Protein AF-A0A6C0EY01-F1 (afdb_monomer_lite)

Secondary structure (DSSP, 8-state):
-------------HHHHHHHHHHHHHHHHHHHHHHHHHHHHHTS--S-SS--SS-TTEEEEE-TTS-EEEEE-TTTTTTS-TT-EEGGGS-SHHHHHHHHHHTT---TTTTS-GGGTS---------HHHHHHTTS-------

Organism: NCBI:txid1070528

Foldseek 3Di:
DDDPPPPPPDPDDPVRVVVVVVVVCCVPVVVVVVVVVVVVVVLPCLPPPDWDLEFPQWDWDADPVRWTWTAHDPVLCVLAPNRGGTSVVQVDLQSVLVRCVNSVTHTHSRVPDPCSRVPNPCPDDDDVCVVVVVVPPPPPDDD

Structure (mmCIF, N/CA/C/O backbone):
data_AF-A0A6C0EY01-F1
#
_entry.id   AF-A0A6C0EY01-F1
#
loop_
_atom_site.group_PDB
_atom_site.id
_atom_site.type_symbol
_atom_site.label_atom_id
_atom_site.label_alt_id
_atom_site.label_comp_id
_atom_site.label_asym_id
_atom_site.label_entity_id
_atom_site.label_seq_id
_atom_site.pdbx_PDB_ins_code
_atom_site.Cartn_x
_atom_site.Cartn_y
_atom_site.Cartn_z
_atom_site.occupancy
_atom_site.B_iso_or_equiv
_atom_site.auth_seq_id
_atom_site.auth_comp_id
_atom_site.auth_asym_id
_atom_site.auth_atom_id
_atom_site.pdbx_PDB_model_num
ATOM 1 N N . MET A 1 1 ? 52.675 -25.712 -29.781 1.00 46.16 1 MET A N 1
ATOM 2 C CA . MET A 1 1 ? 52.893 -24.375 -30.365 1.00 46.16 1 MET A CA 1
ATOM 3 C C . MET A 1 1 ? 52.820 -24.634 -31.860 1.00 46.16 1 MET A C 1
ATOM 5 O O . MET A 1 1 ? 53.636 -25.400 -32.335 1.00 46.16 1 MET A O 1
ATOM 9 N N . ASP A 1 2 ? 51.724 -24.369 -32.567 1.00 40.44 2 ASP A N 1
ATOM 10 C CA . ASP A 1 2 ? 51.004 -23.101 -32.609 1.00 40.44 2 ASP A CA 1
ATOM 11 C C . ASP A 1 2 ? 49.506 -23.282 -32.875 1.00 40.44 2 ASP A C 1
ATOM 13 O O . ASP A 1 2 ? 49.079 -23.973 -33.797 1.00 40.44 2 ASP A O 1
ATOM 17 N N . SER A 1 3 ? 48.704 -22.626 -32.042 1.00 45.22 3 SER A N 1
ATOM 18 C CA . SER A 1 3 ? 47.283 -22.383 -32.250 1.00 45.22 3 SER A CA 1
ATOM 19 C C . SER A 1 3 ? 47.118 -21.259 -33.275 1.00 45.22 3 SER A C 1
ATOM 21 O O . SER A 1 3 ? 47.210 -20.079 -32.928 1.00 45.22 3 SER A O 1
ATOM 23 N N . SER A 1 4 ? 46.882 -21.607 -34.537 1.00 45.72 4 SER A N 1
ATOM 24 C CA . SER A 1 4 ? 46.477 -20.649 -35.563 1.00 45.72 4 SER A CA 1
ATOM 25 C C . SER A 1 4 ? 45.030 -20.210 -35.310 1.00 45.72 4 SER A C 1
ATOM 27 O O . SER A 1 4 ? 44.061 -20.871 -35.681 1.00 45.72 4 SER A O 1
ATOM 29 N N . LEU A 1 5 ? 44.879 -19.068 -34.638 1.00 50.34 5 LEU A N 1
ATOM 30 C CA . LEU A 1 5 ? 43.621 -18.329 -34.581 1.00 50.34 5 LEU A CA 1
ATOM 31 C C . LEU A 1 5 ? 43.241 -17.906 -36.007 1.00 50.34 5 LEU A C 1
ATOM 33 O O . LEU A 1 5 ? 43.785 -16.953 -36.562 1.00 50.34 5 LEU A O 1
ATOM 37 N N . SER A 1 6 ? 42.307 -18.649 -36.599 1.00 48.00 6 SER A N 1
ATOM 38 C CA . SER A 1 6 ? 41.632 -18.300 -37.847 1.00 48.00 6 SER A CA 1
ATOM 39 C C . SER A 1 6 ? 40.853 -16.996 -37.656 1.00 48.00 6 SER A C 1
ATOM 41 O O . SER A 1 6 ? 39.708 -16.994 -37.197 1.00 48.00 6 SER A O 1
ATOM 43 N N . ASN A 1 7 ? 41.479 -15.874 -38.012 1.00 59.19 7 ASN A N 1
ATOM 44 C CA . ASN A 1 7 ? 40.815 -14.582 -38.139 1.00 59.19 7 ASN A CA 1
ATOM 45 C C . ASN A 1 7 ? 39.830 -14.649 -39.309 1.00 59.19 7 ASN A C 1
ATOM 47 O O . ASN A 1 7 ? 40.173 -14.409 -40.466 1.00 59.19 7 ASN A O 1
ATOM 51 N N . THR A 1 8 ? 38.589 -15.007 -38.997 1.00 56.62 8 THR A N 1
ATOM 52 C CA . THR A 1 8 ? 37.498 -15.033 -39.968 1.00 56.62 8 THR A CA 1
ATOM 53 C C . THR A 1 8 ? 37.088 -13.588 -40.241 1.00 56.62 8 THR A C 1
ATOM 55 O O . THR A 1 8 ? 36.354 -12.981 -39.464 1.00 56.62 8 THR A O 1
ATOM 58 N N . VAL A 1 9 ? 37.595 -13.006 -41.328 1.00 60.41 9 VAL A N 1
ATOM 59 C CA . VAL A 1 9 ? 37.159 -11.688 -41.804 1.00 60.41 9 VAL A CA 1
ATOM 60 C C . VAL A 1 9 ? 35.735 -11.832 -42.342 1.00 60.41 9 VAL A C 1
ATOM 62 O O . VAL A 1 9 ? 35.510 -12.376 -43.423 1.00 60.41 9 VAL A O 1
ATOM 65 N N . ILE A 1 10 ? 34.750 -11.380 -41.566 1.00 61.53 10 ILE A N 1
ATOM 66 C CA . ILE A 1 10 ? 33.339 -11.438 -41.952 1.00 61.53 10 ILE A CA 1
ATOM 67 C C . ILE A 1 10 ? 33.064 -10.329 -42.981 1.00 61.53 10 ILE A C 1
ATOM 69 O O . ILE A 1 10 ? 32.796 -9.185 -42.620 1.00 61.53 10 ILE A O 1
ATOM 73 N N . ASN A 1 11 ? 33.089 -10.657 -44.273 1.00 66.81 11 ASN A N 1
ATOM 74 C CA . ASN A 1 11 ? 32.617 -9.754 -45.328 1.00 66.81 11 ASN A CA 1
ATOM 75 C C . ASN A 1 11 ? 31.081 -9.706 -45.338 1.00 66.81 11 ASN A C 1
ATOM 77 O O . ASN A 1 11 ? 30.412 -10.450 -46.058 1.00 66.81 11 ASN A O 1
ATOM 81 N N . MET A 1 12 ? 30.503 -8.834 -44.511 1.00 63.84 12 MET A N 1
ATOM 82 C CA . MET A 1 12 ? 29.064 -8.573 -44.517 1.00 63.84 12 MET A CA 1
ATOM 83 C C . MET A 1 12 ? 28.703 -7.426 -45.458 1.00 63.84 12 MET A C 1
ATOM 85 O O . MET A 1 12 ? 29.271 -6.341 -45.397 1.00 63.84 12 MET A O 1
ATOM 89 N N . SER A 1 13 ? 27.670 -7.635 -46.279 1.00 79.94 13 SER A N 1
ATOM 90 C CA . SER A 1 13 ? 26.992 -6.542 -46.983 1.00 79.94 13 SER A CA 1
ATOM 91 C C . SER A 1 13 ? 26.518 -5.486 -45.975 1.00 79.94 13 SER A C 1
ATOM 93 O O . SER A 1 13 ? 25.946 -5.843 -44.944 1.00 79.94 13 SER A O 1
ATOM 95 N N . PHE A 1 14 ? 26.696 -4.199 -46.289 1.00 80.75 14 PHE A N 1
ATOM 96 C CA . PHE A 1 14 ? 26.338 -3.063 -45.424 1.00 80.75 14 PHE A CA 1
ATOM 97 C C . PHE A 1 14 ? 24.920 -3.164 -44.834 1.00 80.75 14 PHE A C 1
ATOM 99 O O . PHE A 1 14 ? 24.712 -2.887 -43.657 1.00 80.75 14 PHE A O 1
ATOM 106 N N . ARG A 1 15 ? 23.953 -3.666 -45.616 1.00 81.31 15 ARG A N 1
ATOM 107 C CA . ARG A 1 15 ? 22.571 -3.890 -45.155 1.00 81.31 15 ARG A CA 1
ATOM 108 C C . ARG A 1 15 ? 22.487 -4.939 -44.042 1.00 81.31 15 ARG A C 1
ATOM 110 O O . ARG A 1 15 ? 21.764 -4.746 -43.074 1.00 81.31 15 ARG A O 1
ATOM 117 N N . LYS A 1 16 ? 23.244 -6.033 -44.158 1.00 84.50 16 LYS A N 1
ATOM 118 C CA . LYS A 1 16 ? 23.295 -7.102 -43.147 1.00 84.50 16 LYS A CA 1
ATOM 119 C C . LYS A 1 16 ? 24.023 -6.636 -41.888 1.00 84.50 16 LYS A C 1
ATOM 121 O O . LYS A 1 16 ? 23.567 -6.933 -40.790 1.00 84.50 16 LYS A O 1
ATOM 126 N N . ALA A 1 17 ? 25.095 -5.860 -42.049 1.00 87.50 17 ALA A N 1
ATOM 127 C CA . ALA A 1 17 ? 25.810 -5.261 -40.927 1.00 87.50 17 ALA A CA 1
ATOM 128 C C . ALA A 1 17 ? 24.913 -4.288 -40.143 1.00 87.50 17 ALA A C 1
ATOM 130 O O . ALA A 1 17 ? 24.824 -4.404 -38.926 1.00 87.50 17 ALA A O 1
ATOM 131 N N . ALA A 1 18 ? 24.186 -3.403 -40.833 1.00 89.00 18 ALA A N 1
ATOM 132 C CA . ALA A 1 18 ? 23.262 -2.457 -40.206 1.00 89.00 18 ALA A CA 1
ATOM 133 C C . ALA A 1 18 ? 22.104 -3.149 -39.465 1.00 89.00 18 ALA A C 1
ATOM 135 O O . ALA A 1 18 ? 21.716 -2.726 -38.378 1.00 89.00 18 ALA A O 1
ATOM 136 N N . ILE A 1 19 ? 21.562 -4.236 -40.025 1.00 92.06 19 ILE A N 1
ATOM 137 C CA . ILE A 1 19 ? 20.508 -5.015 -39.361 1.00 92.06 19 ILE A CA 1
ATOM 138 C C . ILE A 1 19 ? 21.067 -5.728 -38.124 1.00 92.06 19 ILE A C 1
ATOM 140 O O . ILE A 1 19 ? 20.443 -5.688 -37.065 1.00 92.06 19 ILE A O 1
ATOM 144 N N . LEU A 1 20 ? 22.253 -6.340 -38.221 1.00 90.56 20 LEU A N 1
ATOM 145 C CA . LEU A 1 20 ? 22.870 -7.033 -37.090 1.00 90.56 20 LEU A CA 1
ATOM 146 C C . LEU A 1 20 ? 23.168 -6.068 -35.933 1.00 90.56 20 LEU A C 1
ATOM 148 O O . LEU A 1 20 ? 22.873 -6.388 -34.781 1.00 90.56 20 LEU A O 1
ATOM 152 N N . THR A 1 21 ? 23.706 -4.880 -36.223 1.00 90.69 21 THR A N 1
ATOM 153 C CA . THR A 1 21 ? 23.991 -3.879 -35.186 1.00 90.69 21 THR A C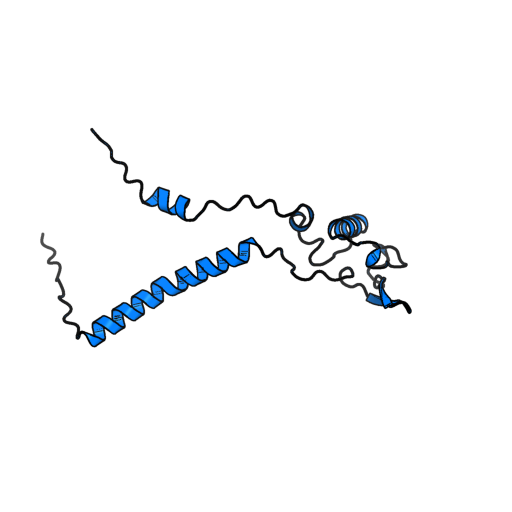A 1
ATOM 154 C C . THR A 1 21 ? 22.714 -3.359 -34.538 1.00 90.69 21 THR A C 1
ATOM 156 O O . THR A 1 21 ? 22.658 -3.284 -33.313 1.00 90.69 21 THR A O 1
ATOM 159 N N . ALA A 1 22 ? 21.667 -3.076 -35.317 1.00 91.94 22 ALA A N 1
ATOM 160 C CA . ALA A 1 22 ? 20.378 -2.647 -34.778 1.00 91.94 22 ALA A CA 1
ATOM 161 C C . ALA A 1 22 ? 19.771 -3.695 -33.829 1.00 91.94 22 ALA A C 1
ATOM 163 O O . ALA A 1 22 ? 19.294 -3.339 -32.752 1.00 91.94 22 ALA A O 1
ATOM 164 N N . VAL A 1 23 ? 19.844 -4.983 -34.183 1.00 94.50 23 VAL A N 1
ATOM 165 C CA . VAL A 1 23 ? 19.337 -6.080 -33.340 1.00 94.50 23 VAL A CA 1
ATOM 166 C C . VAL A 1 23 ? 20.129 -6.196 -32.038 1.00 94.50 23 VAL A C 1
ATOM 168 O O . VAL A 1 23 ? 19.527 -6.279 -30.969 1.00 94.50 23 VAL A O 1
ATOM 171 N N . ILE A 1 24 ? 21.463 -6.156 -32.101 1.00 92.75 24 ILE A N 1
ATOM 172 C CA . ILE A 1 24 ? 22.313 -6.233 -30.901 1.00 92.75 24 ILE A CA 1
ATOM 173 C C . ILE A 1 24 ? 22.035 -5.046 -29.973 1.00 92.75 24 ILE A C 1
ATOM 175 O O . ILE A 1 24 ? 21.839 -5.226 -28.771 1.00 92.75 24 ILE A O 1
ATOM 179 N N . VAL A 1 25 ? 21.965 -3.836 -30.528 1.00 93.00 25 VAL A N 1
ATOM 180 C CA . VAL A 1 25 ? 21.680 -2.617 -29.762 1.00 93.00 25 VAL A CA 1
ATOM 181 C C . VAL A 1 25 ? 20.290 -2.684 -29.134 1.00 93.00 25 VAL A C 1
ATOM 183 O O . VAL A 1 25 ? 20.143 -2.372 -27.955 1.00 93.00 25 VAL A O 1
ATOM 186 N N . PHE A 1 26 ? 19.277 -3.139 -29.873 1.00 94.75 26 PHE A N 1
ATOM 187 C CA . PHE A 1 26 ? 17.924 -3.291 -29.347 1.00 94.75 26 PHE A CA 1
ATOM 188 C C . PHE A 1 26 ? 17.874 -4.301 -28.194 1.00 94.75 26 PHE A C 1
ATOM 190 O O . PHE A 1 26 ? 17.339 -3.987 -27.131 1.00 94.75 26 PHE A O 1
ATOM 197 N N . LEU A 1 27 ? 18.480 -5.480 -28.358 1.00 94.69 27 LEU A N 1
ATOM 198 C CA . LEU A 1 27 ? 18.476 -6.530 -27.335 1.00 94.69 27 LEU A CA 1
ATOM 199 C C . LEU A 1 27 ? 19.244 -6.143 -26.066 1.00 94.69 27 LEU A C 1
ATOM 201 O O . LEU A 1 27 ? 18.885 -6.604 -24.986 1.00 94.69 27 LEU A O 1
ATOM 205 N N . LEU A 1 28 ? 20.269 -5.293 -26.170 1.00 91.00 28 LEU A N 1
ATOM 206 C CA . LEU A 1 28 ? 21.046 -4.853 -25.010 1.00 91.00 28 LEU A CA 1
ATOM 207 C C . LEU A 1 28 ? 20.465 -3.600 -24.344 1.00 91.00 28 LEU A C 1
ATOM 209 O O . LEU A 1 28 ? 20.390 -3.545 -23.118 1.00 91.00 28 LEU A O 1
ATOM 213 N N . LEU A 1 29 ? 20.027 -2.597 -25.110 1.00 90.88 29 LEU A N 1
ATOM 214 C CA . LEU A 1 29 ? 19.591 -1.315 -24.545 1.00 90.88 29 LEU A CA 1
ATOM 215 C C . LEU A 1 29 ? 18.148 -1.333 -24.032 1.00 90.88 29 LEU A C 1
ATOM 217 O O . LEU A 1 29 ? 17.859 -0.692 -23.019 1.00 90.88 29 LEU A O 1
ATOM 221 N N . THR A 1 30 ? 17.242 -2.073 -24.679 1.00 91.88 30 THR A N 1
ATOM 222 C CA . THR A 1 30 ? 15.835 -2.121 -24.247 1.00 91.88 30 THR A CA 1
ATOM 223 C C . THR A 1 30 ? 15.633 -2.698 -22.840 1.00 91.88 30 THR A C 1
ATOM 225 O O . THR A 1 30 ? 14.943 -2.038 -22.057 1.00 91.88 30 THR A O 1
ATOM 228 N N . PRO A 1 31 ? 16.243 -3.833 -22.425 1.00 91.44 31 PRO A N 1
ATOM 229 C CA . PRO A 1 31 ? 16.058 -4.329 -21.062 1.00 91.44 31 PRO A CA 1
ATOM 230 C C . PRO A 1 31 ? 16.662 -3.381 -20.021 1.00 91.44 31 PRO A C 1
ATOM 232 O O . PRO A 1 31 ? 16.069 -3.185 -18.961 1.00 91.44 31 PRO A O 1
ATOM 235 N N . ILE A 1 32 ? 17.794 -2.734 -20.324 1.00 92.75 32 ILE A N 1
ATOM 236 C CA . ILE A 1 32 ? 18.411 -1.742 -19.431 1.00 92.75 32 ILE A CA 1
ATOM 237 C C . ILE A 1 32 ? 17.439 -0.583 -19.187 1.00 92.75 32 ILE A C 1
ATOM 239 O O . ILE A 1 32 ? 17.217 -0.189 -18.040 1.00 92.75 32 ILE A O 1
ATOM 243 N N . PHE A 1 33 ? 16.812 -0.073 -20.247 1.00 91.88 33 PHE A N 1
ATOM 244 C CA . PHE A 1 33 ? 15.849 1.019 -20.151 1.00 91.88 33 PHE A CA 1
ATOM 245 C C . PHE A 1 33 ? 14.602 0.635 -19.340 1.00 91.88 33 PHE A C 1
ATOM 247 O O . PHE A 1 33 ? 14.192 1.382 -18.447 1.00 91.88 33 PHE A O 1
ATOM 254 N N . VAL A 1 34 ? 14.049 -0.561 -19.572 1.00 91.75 34 VAL A N 1
ATOM 255 C CA . VAL A 1 34 ? 12.906 -1.087 -18.802 1.00 91.75 34 VAL A CA 1
ATOM 256 C C . VAL A 1 34 ? 13.250 -1.202 -17.315 1.00 91.75 34 VAL A C 1
ATOM 258 O O . VAL A 1 34 ? 12.468 -0.770 -16.466 1.00 91.75 34 VAL A O 1
ATOM 261 N N . ILE A 1 35 ? 14.438 -1.714 -16.981 1.00 90.06 35 ILE A N 1
ATOM 262 C CA . ILE A 1 35 ? 14.894 -1.831 -15.589 1.00 90.06 35 ILE A CA 1
ATOM 263 C C . ILE A 1 35 ? 15.002 -0.450 -14.928 1.00 90.06 35 ILE A C 1
ATOM 265 O O . ILE A 1 35 ? 14.605 -0.296 -13.770 1.00 90.06 35 ILE A O 1
ATOM 269 N N . ILE A 1 36 ? 15.518 0.558 -15.639 1.00 89.62 36 ILE A N 1
ATOM 270 C CA . ILE A 1 36 ? 15.633 1.928 -15.118 1.00 89.62 36 ILE A CA 1
ATOM 271 C C . ILE A 1 36 ? 14.248 2.506 -14.816 1.00 89.62 36 ILE A C 1
ATOM 273 O O . ILE A 1 36 ? 14.031 2.989 -13.702 1.00 89.62 36 ILE A O 1
ATOM 277 N N . ILE A 1 37 ? 13.304 2.414 -15.758 1.00 88.94 37 ILE A N 1
ATOM 278 C CA . ILE A 1 37 ? 11.937 2.928 -15.575 1.00 88.94 37 ILE A CA 1
ATOM 279 C C . ILE A 1 37 ? 11.243 2.220 -14.411 1.00 88.94 37 ILE A C 1
ATOM 281 O O . ILE A 1 37 ? 10.679 2.874 -13.533 1.00 88.94 37 ILE A O 1
ATOM 285 N N . MET A 1 38 ? 11.318 0.890 -14.361 1.00 82.50 38 MET A N 1
ATOM 286 C CA . MET A 1 38 ? 10.663 0.112 -13.312 1.00 82.50 38 MET A CA 1
ATOM 287 C C . MET A 1 38 ? 11.227 0.456 -11.928 1.00 82.50 38 MET A C 1
ATOM 289 O O . MET A 1 38 ? 10.475 0.642 -10.973 1.00 82.50 38 MET A O 1
ATOM 293 N N . ARG A 1 39 ? 12.550 0.634 -11.813 1.00 79.81 39 ARG A N 1
ATOM 294 C CA . ARG A 1 39 ? 13.182 1.076 -10.561 1.00 79.81 39 ARG A CA 1
ATOM 295 C C . ARG A 1 39 ? 12.845 2.520 -10.200 1.00 79.81 39 ARG A C 1
ATOM 297 O O . ARG A 1 39 ? 12.750 2.817 -9.014 1.00 79.81 39 ARG A O 1
ATOM 304 N N . ALA A 1 40 ? 12.692 3.414 -11.174 1.00 80.00 40 ALA A N 1
ATOM 305 C CA . ALA A 1 40 ? 12.296 4.798 -10.919 1.00 80.00 40 ALA A CA 1
ATOM 306 C C . ALA A 1 40 ? 10.858 4.877 -10.383 1.00 80.00 40 ALA A C 1
ATOM 308 O O . ALA A 1 40 ? 10.602 5.600 -9.419 1.00 80.00 40 ALA A O 1
ATOM 309 N N . ASN A 1 41 ? 9.952 4.077 -10.946 1.00 74.75 41 ASN A N 1
ATOM 310 C CA . ASN A 1 41 ? 8.547 4.052 -10.547 1.00 74.75 41 ASN A CA 1
ATOM 311 C C . ASN A 1 41 ? 8.312 3.300 -9.228 1.00 74.75 41 ASN A C 1
ATOM 313 O O . ASN A 1 41 ? 7.479 3.725 -8.432 1.00 74.75 41 ASN A O 1
ATOM 317 N N . ASN A 1 42 ? 9.085 2.250 -8.931 1.00 68.75 42 ASN A N 1
ATOM 318 C CA . ASN A 1 42 ? 8.905 1.468 -7.701 1.00 68.75 42 ASN A CA 1
ATOM 319 C C . ASN A 1 42 ? 9.311 2.200 -6.415 1.00 68.75 42 ASN A C 1
ATOM 321 O O . ASN A 1 42 ? 8.872 1.808 -5.341 1.00 68.75 42 ASN A O 1
ATOM 325 N N . LYS A 1 43 ? 10.122 3.263 -6.481 1.00 62.69 43 LYS A N 1
ATOM 326 C CA . LYS A 1 43 ? 10.604 3.956 -5.269 1.00 62.69 43 LYS A CA 1
ATOM 327 C C . LYS A 1 43 ? 9.538 4.780 -4.546 1.00 62.69 43 LYS A C 1
ATOM 329 O O . LYS A 1 43 ? 9.768 5.174 -3.414 1.00 62.69 43 LYS A O 1
ATOM 334 N N . LYS A 1 44 ? 8.411 5.080 -5.196 1.00 57.97 44 LYS A N 1
ATOM 335 C CA . LYS A 1 44 ? 7.394 6.007 -4.662 1.00 57.97 44 LYS A CA 1
ATOM 336 C C . LYS A 1 44 ? 6.006 5.390 -4.517 1.00 57.97 44 LYS A C 1
ATOM 338 O O . LYS A 1 44 ? 5.086 6.067 -4.070 1.00 57.97 44 LYS A O 1
ATOM 343 N N . GLN A 1 45 ? 5.835 4.134 -4.919 1.00 57.69 45 GLN A N 1
ATOM 344 C CA . GLN A 1 45 ? 4.545 3.460 -4.843 1.00 57.69 45 GLN A CA 1
ATOM 345 C C . GLN A 1 45 ? 4.430 2.783 -3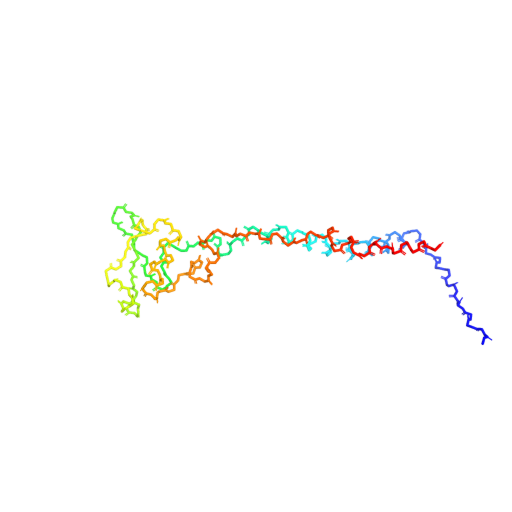.479 1.00 57.69 45 GLN A C 1
ATOM 347 O O . GLN A 1 45 ? 4.865 1.652 -3.285 1.00 57.69 45 GLN A O 1
ATOM 352 N N . ILE A 1 46 ? 3.865 3.516 -2.520 1.00 61.09 46 ILE A N 1
ATOM 353 C CA . ILE A 1 46 ? 3.450 2.964 -1.231 1.00 61.09 46 ILE A CA 1
ATOM 354 C C . ILE A 1 46 ? 2.230 2.079 -1.511 1.00 61.09 46 ILE A C 1
ATOM 356 O O . ILE A 1 46 ? 1.141 2.580 -1.790 1.00 61.09 46 ILE A O 1
ATOM 360 N N . TRP A 1 47 ? 2.422 0.762 -1.494 1.00 59.94 47 TRP A N 1
ATOM 361 C CA . TRP A 1 47 ? 1.325 -0.193 -1.631 1.00 59.94 47 TRP A CA 1
ATOM 362 C C . TRP A 1 47 ? 0.475 -0.206 -0.347 1.00 59.94 47 TRP A C 1
ATOM 364 O O . TRP A 1 47 ? 1.032 -0.269 0.742 1.00 59.94 47 TRP A O 1
ATOM 374 N N . ALA A 1 48 ? -0.860 -0.151 -0.383 1.00 62.94 48 ALA A N 1
ATOM 375 C CA . ALA A 1 48 ? -1.763 -0.110 -1.536 1.00 62.94 48 ALA A CA 1
ATOM 376 C C . ALA A 1 48 ? -2.140 1.335 -1.957 1.00 62.94 48 ALA A C 1
ATOM 378 O O . ALA A 1 48 ? -2.356 2.190 -1.089 1.00 62.94 48 ALA A O 1
ATOM 379 N N . PRO A 1 49 ? -2.285 1.619 -3.272 1.00 63.16 49 PRO A N 1
ATOM 380 C CA . PRO A 1 49 ? -2.657 2.947 -3.780 1.00 63.16 49 PRO A CA 1
ATOM 381 C C . PRO A 1 49 ? -4.085 3.351 -3.391 1.00 63.16 49 PRO A C 1
ATOM 383 O O . PRO A 1 49 ? -4.421 4.533 -3.385 1.00 63.16 49 PRO A O 1
ATOM 386 N N . MET A 1 50 ? -4.922 2.370 -3.053 1.00 68.62 50 MET A N 1
ATOM 387 C CA . MET A 1 50 ? -6.301 2.552 -2.627 1.00 68.62 50 MET A CA 1
ATOM 388 C C . MET A 1 50 ? -6.482 1.765 -1.337 1.00 68.62 50 MET A C 1
ATOM 390 O O . MET A 1 50 ? -6.240 0.563 -1.308 1.00 68.62 50 MET A O 1
ATOM 394 N N . VAL A 1 51 ? -6.880 2.449 -0.271 1.00 79.31 51 VAL A N 1
ATOM 395 C CA . VAL A 1 51 ? -7.227 1.814 1.001 1.00 79.31 51 VAL A CA 1
ATOM 396 C C . VAL A 1 51 ? -8.739 1.864 1.133 1.00 79.31 51 VAL A C 1
ATOM 398 O O . VAL A 1 51 ? -9.332 2.933 0.975 1.00 79.31 51 VAL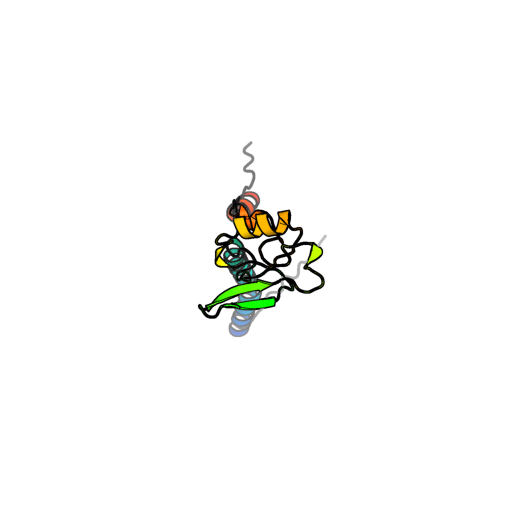 A O 1
ATOM 401 N N . SER A 1 52 ? -9.361 0.727 1.435 1.00 83.69 52 SER A N 1
ATOM 402 C CA . SER A 1 52 ? -10.801 0.651 1.669 1.00 83.69 52 SER A CA 1
ATOM 403 C C . SER A 1 52 ? -11.238 1.559 2.830 1.00 83.69 52 SER A C 1
ATOM 405 O O . SER A 1 52 ? -10.507 1.808 3.794 1.00 83.69 52 SER A O 1
ATOM 407 N N . GLU A 1 53 ? -12.467 2.070 2.765 1.00 86.56 53 GLU A N 1
ATOM 408 C CA . GLU A 1 53 ? -13.033 2.882 3.851 1.00 86.56 53 GLU A CA 1
ATOM 409 C C . GLU A 1 53 ? -13.395 2.069 5.098 1.00 86.56 53 GLU A C 1
ATOM 411 O O . GLU A 1 53 ? -13.412 2.629 6.194 1.00 86.56 53 GLU A O 1
ATOM 416 N N . CYS A 1 54 ? -13.639 0.767 4.931 1.00 89.31 54 CYS A N 1
ATOM 417 C CA . CYS A 1 54 ? -13.965 -0.170 5.998 1.00 89.31 54 CYS A CA 1
ATOM 418 C C . CYS A 1 54 ? -12.945 -1.319 6.064 1.00 89.31 54 CYS A C 1
ATOM 420 O O . CYS A 1 54 ? -12.335 -1.631 5.038 1.00 89.31 54 CYS A O 1
ATOM 422 N N . PRO A 1 55 ? -12.795 -1.972 7.231 1.00 88.56 55 PRO A N 1
ATOM 423 C CA . PRO A 1 55 ? -11.911 -3.123 7.387 1.00 88.56 55 PRO A CA 1
ATOM 424 C C . PRO A 1 55 ? -12.335 -4.320 6.530 1.00 88.56 55 PRO A C 1
ATOM 426 O O . PRO A 1 55 ? -13.461 -4.376 6.020 1.00 88.56 55 PRO A O 1
ATOM 429 N N . ASP A 1 56 ? -11.448 -5.304 6.405 1.00 85.94 56 ASP A N 1
ATOM 430 C CA . ASP A 1 56 ? -11.692 -6.455 5.541 1.00 85.94 56 ASP A CA 1
ATOM 431 C C . ASP A 1 56 ? -12.890 -7.260 6.042 1.00 85.94 56 ASP A C 1
ATOM 433 O O . ASP A 1 56 ? -13.038 -7.519 7.238 1.00 85.94 56 ASP A O 1
ATOM 437 N N . TYR A 1 57 ? -13.745 -7.690 5.112 1.00 83.06 57 TYR A N 1
ATOM 438 C CA . TYR A 1 57 ? -14.948 -8.480 5.402 1.00 83.06 57 TYR A CA 1
ATOM 439 C C . TYR A 1 57 ? -16.008 -7.746 6.246 1.00 83.06 57 TYR A C 1
ATOM 441 O O . TYR A 1 57 ? -16.878 -8.380 6.846 1.00 83.06 57 TYR A O 1
ATOM 449 N N . TRP A 1 58 ? -15.966 -6.411 6.300 1.00 87.94 58 TRP A N 1
ATOM 450 C CA . TRP A 1 58 ? -17.023 -5.599 6.904 1.00 87.94 58 TRP A CA 1
ATOM 451 C C . TRP A 1 58 ? -18.032 -5.129 5.863 1.00 87.94 58 TRP A C 1
ATOM 453 O O . TRP A 1 58 ? -17.702 -4.872 4.705 1.00 87.94 58 TRP A O 1
ATOM 463 N N . LYS A 1 59 ? -19.288 -4.981 6.287 1.00 88.00 59 LYS A N 1
ATOM 464 C CA . LYS A 1 59 ? -20.357 -4.472 5.429 1.00 88.00 59 LYS A CA 1
ATOM 465 C C . LYS A 1 59 ? -20.347 -2.952 5.434 1.00 88.00 59 LYS A C 1
ATOM 467 O O . LYS A 1 59 ? -20.362 -2.323 6.495 1.00 88.00 59 LYS A O 1
ATOM 472 N N . LEU A 1 60 ? -20.375 -2.383 4.235 1.00 89.12 60 LEU A N 1
ATOM 473 C CA . LEU A 1 60 ? -20.497 -0.952 4.018 1.00 89.12 60 LEU A CA 1
ATOM 474 C C . LEU A 1 60 ? -21.981 -0.589 3.906 1.00 89.12 60 LEU A C 1
ATOM 476 O O . LEU A 1 60 ? -22.706 -1.130 3.075 1.00 89.12 60 LEU A O 1
ATOM 480 N N . SER A 1 61 ? -22.437 0.314 4.765 1.00 87.19 61 SER A N 1
ATOM 481 C CA . SER A 1 61 ? -23.785 0.888 4.726 1.00 87.19 61 SER A CA 1
ATOM 482 C C . SER A 1 61 ? -23.673 2.404 4.683 1.00 87.19 61 SER A C 1
ATOM 484 O O . SER A 1 61 ? -22.746 2.957 5.265 1.00 87.19 61 SER A O 1
ATOM 486 N N . LYS A 1 62 ? -24.582 3.087 3.989 1.00 87.81 62 LYS A N 1
ATOM 487 C CA . LYS A 1 62 ? -24.648 4.551 4.014 1.00 87.81 62 LYS A CA 1
ATOM 488 C C . LYS A 1 62 ? -25.771 4.985 4.949 1.00 87.81 62 LYS A C 1
ATOM 490 O O . LYS A 1 62 ? -26.836 4.372 4.941 1.00 87.81 62 LYS A O 1
ATOM 495 N N . SER A 1 63 ? -25.504 5.991 5.774 1.00 85.12 63 SER A N 1
ATOM 496 C CA . SER A 1 63 ? -26.541 6.703 6.522 1.00 85.12 63 SER A CA 1
ATOM 497 C C . SER A 1 63 ? -27.449 7.470 5.556 1.00 85.12 63 SER A C 1
ATOM 499 O O . SER A 1 63 ? -27.053 7.724 4.417 1.00 85.12 63 SER A O 1
ATOM 501 N N . GLU A 1 64 ? -28.626 7.887 6.020 1.00 81.8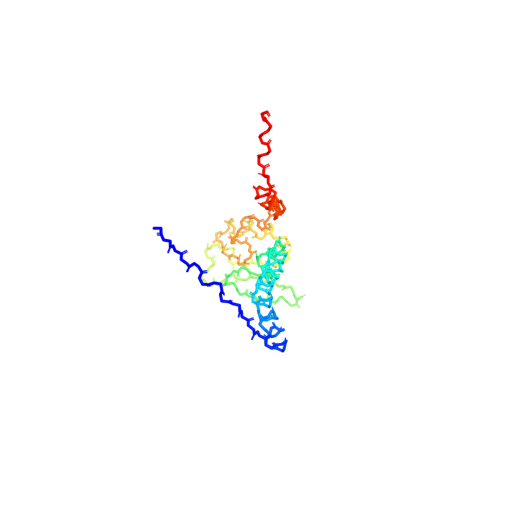1 64 GLU A N 1
ATOM 502 C CA . GLU A 1 64 ? -29.538 8.764 5.265 1.00 81.81 64 GLU A CA 1
ATOM 503 C C . GLU A 1 64 ? -28.859 10.091 4.878 1.00 81.81 64 GLU A C 1
ATOM 505 O O . GLU A 1 64 ? -29.083 10.621 3.796 1.00 81.81 64 GLU A O 1
ATOM 510 N N . GLU A 1 65 ? -27.919 10.552 5.704 1.00 83.06 65 GLU A N 1
ATOM 511 C CA . GLU A 1 65 ? -27.072 11.734 5.481 1.00 83.06 65 GLU A CA 1
ATOM 512 C C . GLU A 1 65 ? -25.875 11.467 4.539 1.00 83.06 65 GLU A C 1
ATOM 514 O O . GLU A 1 65 ? -25.017 12.321 4.336 1.00 83.06 65 GLU A O 1
ATOM 519 N N . GLY A 1 66 ? -25.763 10.258 3.977 1.00 85.25 66 GLY A N 1
ATOM 520 C CA . GLY A 1 66 ? -24.697 9.872 3.045 1.00 85.25 66 GLY A CA 1
ATOM 521 C C . GLY A 1 66 ? -23.384 9.415 3.695 1.00 85.25 66 GLY A C 1
ATOM 522 O O . GLY A 1 66 ? -22.468 8.998 2.984 1.00 85.25 66 GLY A O 1
ATOM 523 N N . HIS A 1 67 ? -23.279 9.429 5.026 1.00 86.75 67 HIS A N 1
ATOM 524 C CA . HIS A 1 67 ? -22.080 8.980 5.741 1.00 86.75 67 HIS A CA 1
ATOM 525 C C . HIS A 1 67 ? -21.852 7.470 5.633 1.00 86.75 67 HIS A C 1
ATOM 527 O O . HIS A 1 67 ? -22.773 6.673 5.815 1.00 86.75 67 HIS A O 1
ATOM 533 N N . VAL A 1 68 ? -20.602 7.065 5.400 1.00 89.25 68 VAL A N 1
ATOM 534 C CA . VAL A 1 68 ? -20.220 5.654 5.301 1.00 89.25 68 VAL A CA 1
ATOM 535 C C . VAL A 1 68 ? -20.072 5.044 6.694 1.00 89.25 68 VAL A C 1
ATOM 537 O O . VAL A 1 68 ? -19.284 5.504 7.523 1.00 89.25 68 VAL A O 1
ATOM 540 N N . ARG A 1 69 ? -20.838 3.984 6.943 1.00 89.56 69 ARG A N 1
ATOM 541 C CA . ARG A 1 69 ? -20.858 3.199 8.174 1.00 89.56 69 ARG A CA 1
ATOM 542 C C . ARG A 1 69 ? -20.382 1.779 7.909 1.00 89.56 69 ARG A C 1
ATOM 544 O O . ARG A 1 69 ? -20.993 1.039 7.133 1.00 89.56 69 ARG A O 1
ATOM 551 N N . CYS A 1 70 ? -19.340 1.395 8.626 1.00 89.62 70 CYS A N 1
ATOM 552 C CA . CYS A 1 70 ? -18.738 0.076 8.608 1.00 89.62 70 CYS A CA 1
ATOM 553 C C . CYS A 1 70 ? -19.367 -0.774 9.712 1.00 89.62 70 CYS A C 1
ATOM 555 O O . CYS A 1 70 ? -19.293 -0.408 10.886 1.00 89.62 70 CYS A O 1
ATOM 557 N N . LYS A 1 71 ? -19.972 -1.910 9.355 1.00 88.75 71 LYS A N 1
ATOM 558 C CA . LYS A 1 71 ? -20.518 -2.877 10.320 1.00 88.75 71 LYS A CA 1
ATOM 559 C C . LYS A 1 71 ? -19.772 -4.212 10.221 1.00 88.75 71 LYS A C 1
ATOM 561 O O . LYS A 1 71 ? -19.604 -4.700 9.099 1.00 88.75 71 LYS A O 1
ATOM 566 N N . PRO A 1 72 ? -19.353 -4.815 11.347 1.00 85.69 72 PRO A N 1
ATOM 567 C CA . PRO A 1 72 ? -18.731 -6.131 11.316 1.00 85.69 72 PRO A CA 1
ATOM 568 C C . PRO A 1 72 ? -19.738 -7.169 10.814 1.00 85.69 72 PRO A C 1
ATOM 570 O O . PRO A 1 72 ? -20.933 -7.091 11.112 1.00 85.69 72 PRO A O 1
ATOM 573 N N . ASP A 1 73 ? -19.271 -8.144 10.035 1.00 80.81 73 ASP A N 1
ATOM 574 C CA . ASP A 1 73 ? -20.083 -9.326 9.749 1.00 80.81 73 ASP A CA 1
ATOM 575 C C . ASP A 1 73 ? -20.193 -10.208 11.003 1.00 80.81 73 ASP A C 1
ATOM 577 O O . ASP A 1 73 ? -19.394 -10.075 11.932 1.00 80.81 73 ASP A O 1
ATOM 581 N N . LYS A 1 74 ? -21.154 -11.138 11.039 1.00 73.00 74 LYS A N 1
ATOM 582 C CA . LYS A 1 74 ? -21.434 -11.978 12.225 1.00 73.00 74 LYS A CA 1
ATOM 583 C C . LYS A 1 74 ? -20.201 -12.715 12.772 1.00 73.00 74 LYS A C 1
ATOM 585 O O . LYS A 1 74 ? -20.166 -13.025 13.951 1.00 73.00 74 LYS A O 1
ATOM 590 N N . LYS A 1 75 ? -19.199 -12.980 11.924 1.00 68.69 75 LYS A N 1
ATOM 591 C CA . LYS A 1 75 ? -17.926 -13.629 12.288 1.00 68.69 75 LYS A CA 1
ATOM 592 C C . LYS A 1 75 ? -16.890 -12.681 12.909 1.00 68.69 75 LYS A C 1
ATOM 594 O O . LYS A 1 75 ? -16.003 -13.140 13.612 1.00 68.69 75 LYS A O 1
ATOM 599 N N . ASN A 1 76 ? -17.002 -11.378 12.649 1.00 66.62 76 ASN A N 1
ATOM 600 C CA . ASN A 1 76 ? -16.063 -10.347 13.103 1.00 66.62 76 ASN A CA 1
ATOM 601 C C . ASN A 1 76 ? -16.632 -9.485 14.244 1.00 66.62 76 ASN A C 1
ATOM 603 O O . ASN A 1 76 ? -15.957 -8.573 14.717 1.00 66.62 76 ASN A O 1
ATOM 607 N N . ALA A 1 77 ? -17.867 -9.758 14.678 1.00 65.31 77 ALA A N 1
ATOM 608 C CA . ALA A 1 77 ? -18.543 -9.018 15.739 1.00 65.31 77 ALA A CA 1
ATOM 609 C C . ALA A 1 77 ? -17.887 -9.198 17.120 1.00 65.31 77 ALA A C 1
ATOM 611 O O . ALA A 1 77 ? -18.012 -8.312 17.954 1.00 65.31 77 ALA A O 1
ATOM 612 N N . ASP A 1 78 ? -17.155 -10.293 17.345 1.00 64.75 78 ASP A N 1
ATOM 613 C CA . ASP A 1 78 ? -16.483 -10.560 18.627 1.00 64.75 78 ASP A CA 1
ATOM 614 C C . ASP A 1 78 ? -15.185 -9.760 18.804 1.00 64.75 78 ASP A C 1
ATOM 616 O O . ASP A 1 78 ? -14.742 -9.507 19.923 1.00 64.75 78 ASP A O 1
ATOM 620 N N . TYR A 1 79 ? -14.565 -9.350 17.697 1.00 65.56 79 TYR A N 1
ATOM 621 C CA . TYR A 1 79 ? -13.286 -8.638 17.701 1.00 65.56 79 TYR A CA 1
ATOM 622 C C . TYR A 1 79 ? -13.461 -7.121 17.698 1.00 65.56 79 TYR A C 1
ATOM 624 O O . TYR A 1 79 ? -12.558 -6.384 18.080 1.00 65.56 79 TYR A O 1
ATOM 632 N N . ALA A 1 80 ? -14.636 -6.639 17.305 1.00 65.50 80 ALA A N 1
ATOM 633 C CA . ALA A 1 80 ? -14.890 -5.231 17.089 1.00 65.50 80 ALA A CA 1
ATOM 634 C C . ALA A 1 80 ? -16.158 -4.771 17.795 1.00 65.50 80 ALA A C 1
ATOM 636 O O . ALA A 1 80 ? -17.030 -5.576 18.088 1.00 65.50 80 ALA A O 1
ATOM 637 N N . SER A 1 81 ? -16.292 -3.459 18.019 1.00 65.75 81 SER A N 1
ATOM 638 C CA . SER A 1 81 ? -17.543 -2.891 18.534 1.00 65.75 81 SER A CA 1
ATOM 639 C C . SER A 1 81 ? -18.735 -3.465 17.747 1.00 65.75 81 SER A C 1
ATOM 641 O O . SER A 1 81 ? -18.802 -3.251 16.529 1.00 65.75 81 SER A O 1
ATOM 643 N N . PRO A 1 82 ? -19.689 -4.158 18.401 1.00 64.75 82 PRO A N 1
ATOM 644 C CA . PRO A 1 82 ? -20.792 -4.836 17.714 1.00 64.75 82 PRO A CA 1
ATOM 645 C C . PRO A 1 82 ? -21.689 -3.859 16.936 1.00 64.75 82 PRO A C 1
ATOM 647 O O . PRO A 1 82 ? -22.444 -4.252 16.049 1.00 64.75 82 PRO A O 1
ATOM 650 N N . TYR A 1 83 ? -21.572 -2.560 17.225 1.00 71.81 83 TYR A N 1
ATOM 651 C CA . TYR A 1 83 ? -22.332 -1.482 16.598 1.00 71.81 83 TYR A CA 1
ATOM 652 C C . TYR A 1 83 ? -21.686 -0.910 15.325 1.00 71.81 83 TYR A C 1
ATOM 654 O O . TYR A 1 83 ? -22.313 -0.088 14.635 1.00 71.81 83 TYR A O 1
ATOM 662 N N . GLY A 1 84 ? -20.467 -1.348 14.992 1.00 81.88 84 GLY A N 1
ATOM 663 C CA . GLY A 1 84 ? -19.674 -0.771 13.913 1.00 81.88 84 GLY A CA 1
ATOM 664 C C . GLY A 1 84 ? -19.201 0.655 14.216 1.00 81.88 84 GLY A C 1
ATOM 665 O O . GLY A 1 84 ? -19.304 1.133 15.346 1.00 81.88 84 GLY A O 1
ATOM 666 N N . PHE A 1 85 ? -18.682 1.339 13.200 1.00 87.69 85 PHE A N 1
ATOM 667 C CA . PHE A 1 85 ? -18.215 2.727 13.290 1.00 87.69 85 PHE A CA 1
ATOM 668 C C . PHE A 1 85 ? -18.423 3.458 11.957 1.00 87.69 85 PHE A C 1
ATOM 670 O O . PHE A 1 85 ? -18.668 2.829 10.925 1.00 87.69 85 PHE A O 1
ATOM 677 N N . TYR A 1 86 ? -18.345 4.785 11.968 1.00 89.81 86 TYR A N 1
ATOM 678 C CA . TYR A 1 86 ? -18.377 5.597 10.753 1.00 89.81 86 TYR A CA 1
ATOM 679 C C . TYR A 1 86 ? -16.968 5.922 10.264 1.00 89.81 86 TYR A C 1
ATOM 681 O O . TYR A 1 86 ? -16.089 6.225 11.071 1.00 89.81 86 TYR A O 1
ATOM 689 N N . SER A 1 87 ? -16.753 5.926 8.947 1.00 86.25 87 SER A N 1
ATOM 690 C CA . SER A 1 87 ? -15.416 6.109 8.363 1.00 86.25 87 SER A CA 1
ATOM 691 C C . SER A 1 87 ? -14.749 7.430 8.780 1.00 86.25 87 SER A C 1
ATOM 693 O O . SER A 1 87 ? -13.540 7.460 9.005 1.00 86.25 87 SER A O 1
ATOM 695 N N . TYR A 1 88 ? -15.529 8.494 9.006 1.00 87.25 88 TYR A N 1
ATOM 696 C CA 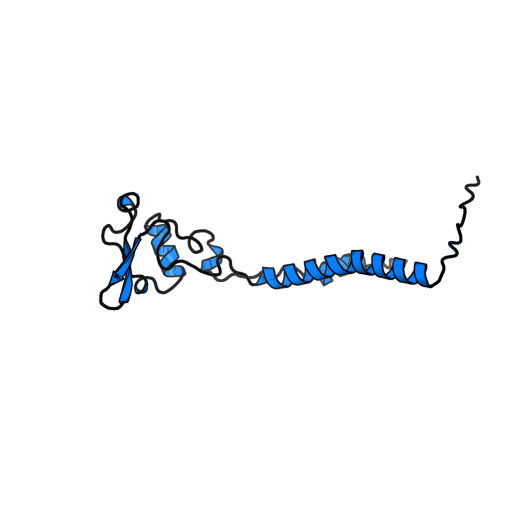. TYR A 1 88 ? -15.028 9.793 9.473 1.00 87.25 88 TYR A CA 1
ATOM 697 C C . TYR A 1 88 ? -14.462 9.777 10.905 1.00 87.25 88 TYR A C 1
ATOM 699 O O . TYR A 1 88 ? -13.703 10.673 11.264 1.00 87.25 88 TYR A O 1
ATOM 707 N N . GLN A 1 89 ? -14.797 8.778 11.734 1.00 88.00 89 GLN A N 1
ATOM 708 C CA . GLN A 1 89 ? -14.239 8.635 13.088 1.00 88.00 89 GLN A CA 1
ATOM 709 C C . GLN A 1 89 ? -12.762 8.213 13.054 1.00 88.00 89 GLN A C 1
ATOM 711 O O . GLN A 1 89 ? -12.037 8.419 14.026 1.00 88.00 89 GLN A O 1
ATOM 716 N N . LEU A 1 90 ? -12.304 7.652 11.927 1.00 88.38 90 LEU A N 1
ATOM 717 C CA . LEU A 1 90 ? -10.919 7.243 11.690 1.00 88.38 90 LEU A CA 1
ATOM 718 C C . LEU A 1 90 ? -10.361 7.976 10.452 1.00 88.38 90 LEU A C 1
ATOM 720 O O . LEU A 1 90 ? -10.165 7.359 9.400 1.00 88.38 90 LEU A O 1
ATOM 724 N N . PRO A 1 91 ? -10.107 9.296 10.554 1.00 82.62 91 PRO A N 1
ATOM 725 C CA . PRO A 1 91 ? -9.778 10.135 9.400 1.00 82.62 91 PRO A CA 1
ATOM 726 C C . PRO A 1 91 ? -8.390 9.852 8.810 1.00 82.62 91 PRO A C 1
ATOM 728 O O . PRO A 1 91 ? -8.173 10.049 7.616 1.00 82.62 91 PRO A O 1
ATOM 731 N N . THR A 1 92 ? -7.437 9.387 9.622 1.00 84.06 92 THR A N 1
ATOM 732 C CA . THR A 1 92 ? -6.047 9.152 9.203 1.00 84.06 92 THR A CA 1
ATOM 733 C C . THR A 1 92 ? -5.730 7.659 9.105 1.00 84.06 92 THR A C 1
ATOM 735 O O . THR A 1 92 ? -6.324 6.833 9.803 1.00 84.06 92 THR A O 1
ATOM 738 N N . LYS A 1 93 ? -4.738 7.295 8.275 1.00 83.38 93 LYS A N 1
ATOM 739 C CA . LYS A 1 93 ? -4.225 5.912 8.205 1.00 83.38 93 LYS A CA 1
ATOM 740 C C . LYS A 1 93 ? -3.694 5.421 9.560 1.00 83.38 93 LYS A C 1
ATOM 742 O O . LYS A 1 93 ? -3.888 4.256 9.886 1.00 83.38 93 LYS A O 1
ATOM 747 N N . MET A 1 94 ? -3.099 6.310 10.363 1.00 83.81 94 MET A N 1
ATOM 748 C CA . MET A 1 94 ? -2.635 5.995 11.720 1.00 83.81 94 MET A CA 1
ATOM 749 C C . MET A 1 94 ? -3.793 5.592 12.632 1.00 83.81 94 MET A C 1
ATOM 751 O O . MET A 1 94 ? -3.749 4.521 13.227 1.00 83.81 94 MET A O 1
ATOM 755 N N . ASN A 1 95 ? -4.874 6.378 12.665 1.00 87.31 95 ASN A N 1
ATOM 756 C CA . ASN A 1 95 ? -6.033 6.068 13.504 1.00 87.31 95 ASN A CA 1
ATOM 757 C C . ASN A 1 95 ? -6.679 4.740 13.079 1.00 87.31 95 ASN A C 1
ATOM 759 O O . ASN A 1 95 ? -7.077 3.941 13.924 1.00 87.31 95 ASN A O 1
ATOM 763 N N . LYS A 1 96 ? -6.745 4.479 11.764 1.00 87.44 96 LYS A N 1
ATOM 764 C CA . LYS A 1 96 ? -7.216 3.197 11.218 1.00 87.44 96 LYS A CA 1
ATOM 765 C C . LYS A 1 96 ? -6.334 2.031 11.664 1.00 87.44 96 LYS A C 1
ATOM 767 O O . LYS A 1 96 ? -6.865 1.005 12.081 1.00 87.44 96 LYS A O 1
ATOM 772 N N . TYR A 1 97 ? -5.013 2.195 11.617 1.00 86.44 97 TYR A N 1
ATOM 773 C CA . TYR A 1 97 ? -4.063 1.176 12.060 1.00 86.44 97 TYR A CA 1
ATOM 774 C C . TYR A 1 97 ? -4.176 0.899 13.561 1.00 86.44 97 TYR A C 1
ATOM 776 O O . TYR A 1 97 ? -4.325 -0.254 13.959 1.00 86.44 97 TYR A O 1
ATOM 784 N N . GLU A 1 98 ? -4.165 1.937 14.398 1.00 87.12 98 GLU A N 1
ATOM 785 C CA . GLU A 1 98 ? -4.308 1.789 15.849 1.00 87.12 98 GLU A CA 1
ATOM 786 C C . GLU A 1 98 ? -5.624 1.101 16.214 1.00 87.12 98 GLU A C 1
ATOM 788 O O . GLU A 1 98 ? -5.639 0.187 17.042 1.00 87.12 98 GLU A O 1
ATOM 793 N N . TYR A 1 99 ? -6.722 1.482 15.553 1.00 87.38 99 TYR A N 1
ATOM 794 C CA . TYR A 1 99 ? -8.013 0.828 15.724 1.00 87.38 99 TYR A CA 1
ATOM 795 C C . TYR A 1 99 ? -7.955 -0.650 15.329 1.00 87.38 99 TYR A C 1
ATOM 797 O O . TYR A 1 99 ? -8.417 -1.504 16.088 1.00 87.38 99 TYR A O 1
ATOM 805 N N . ALA A 1 100 ? -7.372 -0.964 14.171 1.00 87.25 100 ALA A N 1
ATOM 806 C CA . ALA A 1 100 ? -7.269 -2.327 13.670 1.00 87.25 100 ALA A CA 1
ATOM 807 C C . ALA A 1 100 ? -6.427 -3.219 14.600 1.00 87.25 100 ALA A C 1
ATOM 809 O O . ALA A 1 100 ? -6.876 -4.300 14.974 1.00 87.25 100 ALA A O 1
ATOM 810 N N . ILE A 1 101 ? -5.272 -2.741 15.074 1.00 86.12 101 ILE A N 1
ATOM 811 C CA . ILE A 1 101 ? -4.421 -3.480 16.021 1.00 86.12 101 ILE A CA 1
ATOM 812 C C . ILE A 1 101 ? -5.106 -3.653 17.379 1.00 86.12 101 ILE A C 1
ATOM 814 O O . ILE A 1 101 ? -5.113 -4.759 17.922 1.00 86.12 101 ILE A O 1
ATOM 818 N N . LYS A 1 102 ? -5.723 -2.593 17.917 1.00 86.62 102 LYS A N 1
ATOM 819 C CA . LYS A 1 102 ? -6.431 -2.638 19.206 1.00 86.62 102 LYS A CA 1
ATOM 820 C C . LYS A 1 102 ? -7.568 -3.661 19.201 1.00 86.62 102 LYS A C 1
ATOM 822 O O . LYS A 1 102 ? -7.765 -4.357 20.193 1.00 86.62 102 LYS A O 1
ATOM 827 N N . ASN A 1 103 ? -8.293 -3.749 18.090 1.00 84.12 103 ASN A N 1
ATOM 828 C CA . ASN A 1 103 ? -9.446 -4.633 17.927 1.00 84.12 103 ASN A CA 1
ATOM 829 C C . ASN A 1 103 ? -9.092 -5.953 17.208 1.00 84.12 103 ASN A C 1
ATOM 831 O O . ASN A 1 103 ? -9.976 -6.746 16.926 1.00 84.12 103 ASN A O 1
ATOM 835 N N . LYS A 1 104 ? -7.813 -6.222 16.905 1.00 85.25 104 LYS A N 1
ATOM 836 C CA . LYS A 1 104 ? -7.360 -7.429 16.178 1.00 85.25 104 LYS A CA 1
ATOM 837 C C . LYS A 1 104 ? -8.095 -7.664 14.843 1.00 85.25 104 LYS A C 1
ATOM 839 O O . LYS A 1 104 ? -8.375 -8.802 14.475 1.00 85.25 104 LYS A O 1
ATOM 844 N N . ILE A 1 105 ? -8.405 -6.590 14.121 1.00 85.38 105 ILE A N 1
ATOM 845 C CA . ILE A 1 105 ? -9.069 -6.628 12.812 1.00 85.38 105 ILE A CA 1
ATOM 846 C C . ILE A 1 105 ? -8.005 -6.480 11.721 1.00 85.38 105 ILE A C 1
ATOM 848 O O . ILE A 1 105 ? -7.050 -5.724 11.893 1.00 85.38 105 ILE A O 1
ATOM 852 N N . THR A 1 106 ? -8.174 -7.159 10.587 1.00 8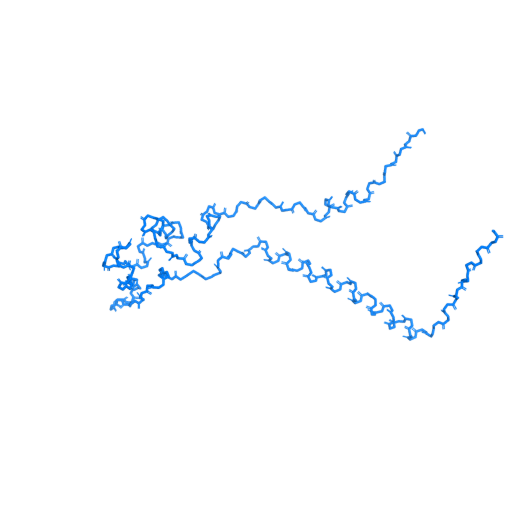5.56 106 THR A N 1
ATOM 853 C CA . THR A 1 106 ? -7.347 -6.929 9.397 1.00 85.56 106 THR A CA 1
ATOM 854 C C . THR A 1 106 ? -7.964 -5.847 8.518 1.00 85.56 106 THR A C 1
ATOM 856 O O . THR A 1 106 ? -9.185 -5.759 8.356 1.00 85.56 106 THR A O 1
ATOM 859 N N . TRP A 1 107 ? -7.115 -4.985 7.976 1.00 86.81 107 TRP A N 1
ATOM 860 C CA . TRP A 1 107 ? -7.522 -3.920 7.075 1.00 86.81 107 TRP A CA 1
ATOM 861 C C . TRP A 1 107 ? -6.487 -3.790 5.963 1.00 86.81 107 TRP A C 1
ATOM 863 O O . TRP A 1 107 ? -5.370 -3.311 6.206 1.00 86.81 107 TRP A O 1
ATOM 873 N N . ASP A 1 108 ? -6.860 -4.213 4.757 1.00 84.19 108 ASP A N 1
ATOM 874 C CA . ASP A 1 108 ? -5.957 -4.229 3.614 1.00 84.19 108 ASP A CA 1
ATOM 875 C C . ASP A 1 108 ? -5.412 -2.828 3.294 1.00 84.19 108 ASP A C 1
ATOM 877 O O . ASP A 1 108 ? -6.124 -1.818 3.307 1.00 84.19 108 ASP A O 1
ATOM 881 N N . GLY A 1 109 ? -4.100 -2.752 3.069 1.00 78.69 109 GLY A N 1
ATOM 882 C CA . GLY A 1 109 ? -3.381 -1.490 2.879 1.00 78.69 109 GLY A CA 1
ATOM 883 C C . GLY A 1 109 ? -3.213 -0.626 4.142 1.00 78.69 109 GLY A C 1
ATOM 884 O O . GLY A 1 109 ? -2.717 0.499 4.030 1.00 78.69 109 GLY A O 1
ATOM 885 N N . ILE A 1 110 ? -3.595 -1.123 5.328 1.00 84.06 110 ILE A N 1
ATOM 886 C CA . ILE A 1 110 ? -3.364 -0.475 6.634 1.00 84.06 110 ILE A CA 1
ATOM 887 C C . ILE A 1 110 ? -2.579 -1.388 7.576 1.00 84.06 110 ILE A C 1
ATOM 889 O O . ILE A 1 110 ? -1.533 -0.987 8.080 1.00 84.06 110 ILE A O 1
ATOM 893 N N . THR A 1 111 ? -3.055 -2.610 7.828 1.00 83.75 111 THR A N 1
ATOM 894 C CA . THR A 1 111 ? -2.417 -3.534 8.788 1.00 83.75 111 THR A CA 1
ATOM 895 C C . THR A 1 111 ? -1.256 -4.331 8.203 1.00 83.75 111 THR A C 1
ATOM 897 O O . THR A 1 111 ? -0.520 -4.971 8.951 1.00 83.75 111 THR A O 1
ATOM 900 N N . ASN A 1 112 ? -1.095 -4.312 6.880 1.00 77.50 112 ASN A N 1
ATOM 901 C CA . ASN A 1 112 ? -0.187 -5.203 6.159 1.00 77.50 112 ASN A CA 1
ATOM 902 C C . ASN A 1 112 ? 1.289 -4.841 6.378 1.00 77.50 112 ASN A C 1
ATOM 904 O O . ASN A 1 112 ? 2.139 -5.725 6.324 1.00 77.50 112 ASN A O 1
ATOM 908 N N . ASP A 1 113 ? 1.601 -3.566 6.627 1.00 69.12 113 ASP A N 1
ATOM 909 C CA . ASP A 1 113 ? 2.967 -3.119 6.893 1.00 69.12 113 ASP A CA 1
ATOM 910 C C . ASP A 1 113 ? 2.986 -1.857 7.779 1.00 69.12 113 ASP A C 1
ATOM 912 O O . ASP A 1 113 ? 2.306 -0.863 7.521 1.00 69.12 113 ASP A O 1
ATOM 916 N N . LYS A 1 114 ? 3.805 -1.893 8.838 1.00 65.81 114 LYS A N 1
ATOM 917 C CA . LYS A 1 114 ? 4.010 -0.780 9.780 1.00 65.81 114 LYS A CA 1
ATOM 918 C C . LYS A 1 114 ? 4.728 0.409 9.135 1.00 65.81 114 LYS A C 1
ATOM 920 O O . LYS A 1 114 ? 4.589 1.540 9.605 1.00 65.81 114 LYS A O 1
ATOM 925 N N . SER A 1 115 ? 5.489 0.172 8.064 1.00 63.56 115 SER A N 1
ATOM 926 C CA . SER A 1 115 ? 6.200 1.211 7.310 1.00 63.56 115 SER A CA 1
ATOM 927 C C . SER A 1 115 ? 5.246 2.202 6.622 1.00 63.56 115 SER A C 1
ATOM 929 O O . SER A 1 115 ? 5.611 3.356 6.399 1.00 63.56 115 SER A O 1
ATOM 931 N N . LEU A 1 116 ? 3.992 1.795 6.380 1.00 64.44 116 LEU A N 1
ATOM 932 C CA . LEU A 1 116 ? 2.946 2.601 5.735 1.00 64.44 116 LEU A CA 1
ATOM 933 C C . LEU A 1 116 ? 2.447 3.763 6.603 1.00 64.44 116 LEU A C 1
ATOM 935 O O . LEU A 1 116 ? 1.779 4.669 6.101 1.00 64.44 116 LEU A O 1
ATOM 939 N N . ILE A 1 117 ? 2.739 3.720 7.903 1.00 64.12 117 ILE A N 1
ATOM 940 C CA . ILE A 1 117 ? 2.128 4.588 8.909 1.00 64.12 117 ILE A CA 1
ATOM 941 C C . ILE A 1 117 ? 3.107 5.647 9.419 1.00 64.12 117 ILE A C 1
ATOM 943 O O . ILE A 1 117 ? 2.706 6.772 9.694 1.00 64.12 117 ILE A O 1
ATOM 947 N N . ASN A 1 118 ? 4.400 5.317 9.481 1.00 58.25 118 ASN A N 1
ATOM 948 C CA . ASN A 1 118 ? 5.445 6.231 9.956 1.00 58.25 118 ASN A CA 1
ATOM 949 C C . ASN A 1 118 ? 5.968 7.196 8.881 1.00 58.25 118 ASN A C 1
ATOM 951 O O . ASN A 1 118 ? 6.872 7.985 9.156 1.00 58.25 118 ASN A O 1
ATOM 955 N N . GLY A 1 119 ? 5.414 7.141 7.667 1.00 54.22 119 GLY A N 1
ATOM 956 C CA . GLY A 1 119 ? 6.072 7.695 6.495 1.00 54.22 119 GLY A CA 1
ATOM 957 C C . GLY A 1 119 ? 7.298 6.846 6.171 1.00 54.22 119 GLY A C 1
ATOM 958 O O . GLY A 1 119 ? 8.153 6.587 7.018 1.00 54.22 119 GLY A O 1
ATOM 959 N N . TYR A 1 120 ? 7.368 6.365 4.938 1.00 44.03 120 TYR A N 1
ATOM 960 C CA . TYR A 1 120 ? 8.548 5.685 4.430 1.00 44.03 120 TYR A CA 1
ATOM 961 C C . TYR A 1 120 ? 9.761 6.613 4.671 1.00 44.03 120 TYR A C 1
ATOM 963 O O . TYR A 1 120 ? 9.797 7.739 4.181 1.00 44.03 120 TYR A O 1
ATOM 971 N N . LYS A 1 121 ? 10.693 6.211 5.550 1.00 43.72 121 LYS A N 1
ATOM 972 C CA . LYS A 1 121 ? 12.021 6.825 5.636 1.00 43.72 121 LYS A CA 1
ATOM 973 C C . LYS A 1 121 ? 12.864 6.111 4.601 1.00 43.72 121 LYS A C 1
ATOM 975 O O . LYS A 1 121 ? 13.431 5.055 4.875 1.00 43.72 121 LYS A O 1
ATOM 980 N N . ASP A 1 122 ? 12.882 6.658 3.398 1.00 49.88 122 ASP A N 1
ATOM 981 C CA . ASP A 1 122 ? 13.688 6.163 2.299 1.00 49.88 122 ASP A CA 1
ATOM 982 C C . ASP A 1 122 ? 15.161 6.373 2.683 1.00 49.88 122 ASP A C 1
ATOM 984 O O . ASP A 1 122 ? 15.756 7.421 2.425 1.00 49.88 122 ASP A O 1
ATOM 988 N N . GLU A 1 123 ? 15.803 5.373 3.279 1.00 50.25 123 GLU A N 1
ATOM 989 C CA . GLU A 1 123 ? 17.242 5.238 3.088 1.00 50.25 123 GLU A CA 1
ATOM 990 C C . GLU A 1 123 ? 17.437 4.860 1.619 1.00 50.25 123 GLU A C 1
ATOM 992 O O . GLU A 1 123 ? 17.354 3.696 1.224 1.00 50.25 123 GLU A O 1
ATOM 997 N N . ALA A 1 124 ? 17.573 5.886 0.776 1.00 49.94 124 ALA A N 1
ATOM 998 C CA . ALA A 1 124 ? 17.702 5.738 -0.662 1.00 49.94 124 ALA A CA 1
ATOM 999 C C . ALA A 1 124 ? 18.767 4.672 -0.991 1.00 49.94 124 ALA A C 1
ATOM 1001 O O . ALA A 1 124 ? 19.914 4.798 -0.548 1.00 49.94 124 ALA A O 1
ATOM 1002 N N . PRO A 1 125 ? 18.452 3.634 -1.794 1.00 53.97 125 PRO A N 1
ATOM 1003 C CA . PRO A 1 125 ? 19.463 2.670 -2.189 1.00 53.97 125 PRO A CA 1
ATOM 1004 C C . PRO A 1 125 ? 20.524 3.399 -3.015 1.00 53.97 125 PRO A C 1
ATOM 1006 O O . PRO A 1 125 ? 20.208 4.023 -4.038 1.00 53.97 125 PRO A O 1
ATOM 1009 N N . LYS A 1 126 ? 21.767 3.329 -2.513 1.00 56.88 126 LYS A N 1
ATOM 1010 C CA . LYS A 1 126 ? 22.996 3.895 -3.086 1.00 56.88 126 LYS A CA 1
ATOM 1011 C C . LYS A 1 126 ? 22.961 3.764 -4.609 1.00 56.88 126 LYS A C 1
ATOM 1013 O O . LYS A 1 126 ? 22.728 2.683 -5.149 1.00 56.88 126 LYS A O 1
ATOM 1018 N N . SER A 1 127 ? 23.108 4.903 -5.280 1.00 60.94 127 SER A N 1
ATOM 1019 C CA . SER A 1 127 ? 22.903 5.066 -6.718 1.00 60.94 127 SER A CA 1
ATOM 1020 C C . SER A 1 127 ? 23.747 4.089 -7.546 1.00 60.94 127 SER A C 1
ATOM 1022 O O . SER A 1 127 ? 24.818 3.652 -7.133 1.00 60.94 127 SER A O 1
ATOM 1024 N N . ILE A 1 128 ? 23.288 3.781 -8.764 1.00 57.91 128 ILE A N 1
ATOM 1025 C CA . ILE A 1 128 ? 24.031 2.984 -9.761 1.00 57.91 128 ILE A CA 1
ATOM 1026 C C . ILE A 1 128 ? 25.454 3.533 -9.991 1.00 57.91 128 ILE A C 1
ATOM 1028 O O . ILE A 1 128 ? 26.377 2.758 -10.218 1.00 57.91 128 ILE A O 1
ATOM 1032 N N . LEU A 1 129 ? 25.654 4.846 -9.839 1.00 56.44 129 LEU A N 1
ATOM 1033 C CA . LEU A 1 129 ? 26.964 5.507 -9.874 1.00 56.44 129 LEU A CA 1
ATOM 1034 C C . LEU A 1 129 ? 27.940 4.984 -8.807 1.00 56.44 129 LEU A C 1
ATOM 1036 O O . LEU A 1 129 ? 29.130 4.881 -9.083 1.00 56.44 129 LEU A O 1
ATOM 1040 N N . TRP A 1 130 ? 27.459 4.589 -7.626 1.00 58.69 130 TRP A N 1
ATOM 1041 C CA . TRP A 1 130 ? 28.292 3.969 -6.589 1.00 58.69 130 TRP A CA 1
ATOM 1042 C C . TRP A 1 130 ? 28.732 2.546 -6.967 1.00 58.69 130 TRP A C 1
ATOM 1044 O O . TRP A 1 130 ? 29.861 2.150 -6.682 1.00 58.69 130 TRP A O 1
ATOM 1054 N N . LEU A 1 131 ? 27.863 1.786 -7.645 1.00 54.81 131 LEU A N 1
ATOM 1055 C CA . LEU A 1 131 ? 28.187 0.440 -8.133 1.00 54.81 131 LEU A CA 1
ATOM 1056 C C . LEU A 1 131 ? 29.158 0.484 -9.319 1.00 54.81 131 LEU A C 1
ATOM 1058 O O . LEU A 1 131 ? 30.105 -0.295 -9.351 1.00 54.81 131 LEU A O 1
ATOM 1062 N N . LEU A 1 132 ? 28.975 1.423 -10.250 1.00 56.97 132 LEU A N 1
ATOM 1063 C CA . LEU A 1 132 ? 29.893 1.614 -11.377 1.00 56.97 132 LEU A CA 1
ATOM 1064 C C . LEU A 1 132 ? 31.229 2.225 -10.931 1.00 56.97 132 LEU A C 1
ATOM 1066 O O . LEU A 1 132 ? 32.276 1.824 -11.426 1.00 56.97 132 LEU A O 1
ATOM 1070 N N . GLY A 1 133 ? 31.222 3.117 -9.936 1.00 56.03 133 GLY A N 1
ATOM 1071 C CA . GLY A 1 133 ? 32.441 3.707 -9.377 1.00 56.03 133 GLY A CA 1
ATOM 1072 C C . GLY A 1 133 ? 33.425 2.674 -8.820 1.00 56.03 133 GLY A C 1
ATOM 1073 O O . GLY A 1 133 ? 34.628 2.870 -8.935 1.00 56.03 133 GLY A O 1
ATOM 1074 N N . LYS A 1 134 ? 32.946 1.534 -8.299 1.00 55.69 134 LYS A N 1
ATOM 1075 C CA . LYS A 1 134 ? 33.818 0.429 -7.857 1.00 55.69 134 LYS A CA 1
ATOM 1076 C C . LYS A 1 134 ? 34.367 -0.438 -8.993 1.00 55.69 134 LYS A C 1
ATOM 1078 O O . LYS A 1 134 ? 35.355 -1.132 -8.785 1.00 55.69 134 LYS A O 1
ATOM 1083 N N . VAL A 1 135 ? 33.741 -0.415 -10.168 1.00 55.00 135 VAL A N 1
ATOM 1084 C CA . VAL A 1 135 ? 34.180 -1.194 -11.338 1.00 55.00 135 VAL A CA 1
ATOM 1085 C C . VAL A 1 135 ? 35.282 -0.460 -12.112 1.00 55.00 135 VAL A C 1
ATOM 1087 O O . VAL A 1 135 ? 36.111 -1.109 -12.740 1.00 55.00 135 VAL A O 1
ATOM 1090 N N . PHE A 1 136 ? 35.345 0.874 -12.024 1.00 51.66 136 PHE A N 1
ATOM 1091 C CA . PHE A 1 136 ? 36.312 1.690 -12.774 1.00 51.66 136 PHE A CA 1
ATOM 1092 C C . PHE A 1 136 ? 37.493 2.236 -11.960 1.00 51.66 136 PHE A C 1
ATOM 1094 O O . PHE A 1 136 ? 38.351 2.907 -12.531 1.00 51.66 136 PHE A O 1
ATOM 1101 N N . THR A 1 137 ? 37.614 1.938 -10.661 1.00 47.94 137 THR A N 1
ATOM 1102 C CA . THR A 1 137 ? 38.868 2.211 -9.940 1.00 47.94 137 THR A CA 1
ATOM 1103 C C . THR A 1 137 ? 39.914 1.166 -10.316 1.00 47.94 137 THR A C 1
ATOM 1105 O O . THR A 1 137 ? 40.119 0.181 -9.606 1.00 47.94 137 THR A O 1
ATOM 1108 N N . VAL A 1 138 ? 40.576 1.392 -11.449 1.00 43.56 138 VAL A N 1
ATOM 1109 C CA . VAL A 1 138 ? 41.903 0.841 -11.725 1.00 43.56 138 VAL A CA 1
ATOM 1110 C C . VAL A 1 138 ? 42.810 1.308 -10.585 1.00 43.56 138 VAL A C 1
ATOM 1112 O O . VAL A 1 138 ? 42.960 2.505 -10.353 1.00 43.56 138 VAL A O 1
ATOM 1115 N N . GLN A 1 139 ? 43.346 0.361 -9.817 1.00 45.59 139 GLN A N 1
ATOM 1116 C CA . GLN A 1 139 ? 44.395 0.624 -8.837 1.00 45.59 139 GLN A CA 1
ATOM 1117 C C . GLN A 1 139 ? 45.642 1.066 -9.605 1.00 45.59 139 GLN A C 1
ATOM 1119 O O . GLN A 1 139 ? 46.397 0.228 -10.094 1.00 45.59 139 GLN A O 1
ATOM 1124 N N . ASP A 1 140 ? 45.842 2.375 -9.737 1.00 46.44 140 ASP A N 1
ATOM 1125 C CA . ASP A 1 140 ? 47.106 2.927 -10.210 1.00 46.44 140 ASP A CA 1
ATOM 1126 C C . ASP A 1 140 ? 48.138 2.765 -9.084 1.00 46.44 140 ASP A C 1
ATOM 1128 O O . ASP A 1 140 ? 48.260 3.587 -8.171 1.00 46.44 140 ASP A O 1
ATOM 1132 N N . LYS A 1 141 ? 48.804 1.608 -9.073 1.00 42.41 141 LYS A N 1
ATOM 1133 C CA . LYS A 1 141 ? 49.892 1.306 -8.145 1.00 42.41 141 LYS A CA 1
ATOM 1134 C C . LYS A 1 141 ? 51.171 1.923 -8.712 1.00 42.41 141 LYS A C 1
ATOM 1136 O O . LYS A 1 141 ? 51.912 1.257 -9.429 1.00 42.41 141 LYS A O 1
ATOM 1141 N N . LYS A 1 142 ? 51.425 3.192 -8.381 1.00 46.94 142 LYS A N 1
ATOM 1142 C CA . LYS A 1 142 ? 52.751 3.805 -8.539 1.00 46.94 142 LYS A CA 1
ATOM 1143 C C . LYS A 1 142 ? 53.747 3.096 -7.615 1.00 46.94 142 LYS A C 1
ATOM 1145 O O . LYS A 1 142 ? 53.598 3.171 -6.397 1.00 46.94 142 LYS A O 1
ATOM 1150 N N . ASN A 1 143 ? 54.732 2.434 -8.214 1.00 41.59 143 ASN A N 1
ATOM 1151 C CA . ASN A 1 143 ? 56.059 2.233 -7.631 1.00 41.59 143 ASN A CA 1
ATOM 1152 C C . ASN A 1 143 ? 56.999 3.261 -8.260 1.00 41.59 143 ASN A C 1
ATOM 1154 O O . ASN A 1 143 ? 56.871 3.466 -9.489 1.00 41.59 143 ASN A O 1
#

Radius of gyration: 29.42 Å; chains: 1; bounding box: 86×36×66 Å

pLDDT: mean 73.9, std 15.96, range [40.44, 94.75]

Sequence (143 aa):
MDSSLSNTVINMSFRKAAILTAVIVFLLLTPIFVIIIMRANNKKQIWAPMVSECPDYWKLSKSEEGHVRCKPDKKNADYASPYGFYSYQLPTKMNKYEYAIKNKITWDGITNDKSLINGYKDEAPKSILWLLGKVFTVQDKKN